Protein AF-A0A960YP73-F1 (afdb_monomer_lite)

Radius of gyration: 22.31 Å; chains: 1; bounding box: 55×20×68 Å

pLDDT: mean 80.87, std 20.48, range [39.91, 98.56]

Secondary structure (DSSP, 8-state):
--------------HHHHHHHHHHHHHHHHHHHHHHHHHHHHTT-HHHHHHHHHHHHHH-TT-HHHHHHHHHHHHHS---

Structure (mmCIF, N/CA/C/O backbone):
data_AF-A0A960YP73-F1
#
_entry.id   AF-A0A960YP73-F1
#
loop_
_atom_site.group_PDB
_atom_site.id
_atom_site.type_symbol
_atom_site.label_atom_id
_atom_site.label_alt_id
_atom_site.label_comp_id
_atom_site.label_asym_id
_atom_site.label_entity_id
_atom_site.label_seq_id
_atom_site.pdbx_PDB_ins_code
_atom_site.Cartn_x
_atom_site.Cartn_y
_atom_site.Cartn_z
_atom_site.occupancy
_atom_site.B_iso_or_equiv
_atom_site.auth_seq_id
_atom_site.auth_comp_id
_atom_site.auth_asym_id
_atom_site.auth_atom_id
_atom_site.pdbx_PDB_model_num
ATOM 1 N N . ALA A 1 1 ? 43.355 -5.081 -53.117 1.00 43.03 1 ALA A N 1
ATOM 2 C CA . ALA A 1 1 ? 42.252 -4.452 -52.370 1.00 43.03 1 ALA A CA 1
ATOM 3 C C . ALA A 1 1 ? 41.087 -5.426 -52.419 1.00 43.03 1 ALA A C 1
ATOM 5 O O . ALA A 1 1 ? 40.644 -5.738 -53.515 1.00 43.03 1 ALA A O 1
ATOM 6 N N . ALA A 1 2 ? 40.744 -6.023 -51.278 1.00 39.91 2 ALA A N 1
ATOM 7 C CA . ALA A 1 2 ? 39.713 -7.052 -51.169 1.00 39.91 2 ALA A CA 1
ATOM 8 C C . ALA A 1 2 ? 38.340 -6.416 -50.914 1.00 39.91 2 ALA A C 1
ATOM 10 O O . ALA A 1 2 ? 38.248 -5.326 -50.351 1.00 39.91 2 ALA A O 1
ATOM 11 N N . GLU A 1 3 ? 37.315 -7.105 -51.396 1.00 42.41 3 GLU A N 1
ATOM 12 C CA . GLU A 1 3 ? 35.935 -6.666 -51.538 1.00 42.41 3 GLU A CA 1
ATOM 13 C C . GLU A 1 3 ? 35.147 -6.622 -50.219 1.00 42.41 3 GLU A C 1
ATOM 15 O O . GLU A 1 3 ? 35.443 -7.323 -49.256 1.00 42.41 3 GLU A O 1
ATOM 20 N N . SER A 1 4 ? 34.123 -5.764 -50.249 1.00 50.53 4 SER A N 1
ATOM 21 C CA . SER A 1 4 ? 32.845 -5.782 -49.527 1.00 50.53 4 SER A CA 1
ATOM 22 C C . SER A 1 4 ? 32.616 -6.867 -48.461 1.00 50.53 4 SER A C 1
ATOM 24 O O . SER A 1 4 ? 32.595 -8.065 -48.736 1.00 50.53 4 SER A O 1
ATOM 26 N N . SER A 1 5 ? 32.249 -6.426 -47.257 1.00 54.06 5 SER A N 1
ATOM 27 C CA . SER A 1 5 ? 31.386 -7.207 -46.368 1.00 54.06 5 SER A CA 1
ATOM 28 C C . SER A 1 5 ? 30.348 -6.297 -45.726 1.00 54.06 5 SER A C 1
ATOM 30 O O . SER A 1 5 ? 30.607 -5.611 -44.739 1.00 54.06 5 SER A O 1
ATOM 32 N N . LEU A 1 6 ? 29.148 -6.315 -46.313 1.00 50.66 6 LEU A N 1
ATOM 33 C CA . LEU A 1 6 ? 27.917 -6.128 -45.560 1.00 50.66 6 LEU A CA 1
ATOM 34 C C . LEU A 1 6 ? 27.769 -7.320 -44.610 1.00 50.66 6 LEU A C 1
ATOM 36 O O . LEU A 1 6 ? 27.594 -8.449 -45.059 1.00 50.66 6 LEU A O 1
ATOM 40 N N . ALA A 1 7 ? 27.777 -7.055 -43.310 1.00 50.84 7 ALA A N 1
ATOM 41 C CA . ALA A 1 7 ? 27.200 -7.954 -42.324 1.00 50.84 7 ALA A CA 1
ATOM 42 C C . ALA A 1 7 ? 25.990 -7.249 -41.705 1.00 50.84 7 ALA A C 1
ATOM 44 O O . ALA A 1 7 ? 26.094 -6.518 -40.722 1.00 50.84 7 ALA A O 1
ATOM 45 N N . SER A 1 8 ? 24.831 -7.450 -42.334 1.00 53.34 8 SER A N 1
ATOM 46 C CA . SER A 1 8 ? 23.543 -7.331 -41.660 1.00 53.34 8 SER A CA 1
ATOM 47 C C . SER A 1 8 ? 23.488 -8.386 -40.559 1.00 53.34 8 SER A C 1
ATOM 49 O O . SER A 1 8 ? 23.459 -9.579 -40.843 1.00 53.34 8 SER A O 1
ATOM 51 N N . GLY A 1 9 ? 23.464 -7.936 -39.309 1.00 48.06 9 GLY A N 1
ATOM 52 C CA . GLY A 1 9 ? 23.185 -8.757 -38.138 1.00 48.06 9 GLY A CA 1
ATOM 53 C C . GLY A 1 9 ? 21.991 -8.187 -37.387 1.00 48.06 9 GLY A C 1
ATOM 54 O O . GLY A 1 9 ? 22.153 -7.596 -36.328 1.00 48.06 9 GLY A O 1
ATOM 55 N N . ALA A 1 10 ? 20.797 -8.315 -37.968 1.00 50.03 10 ALA A N 1
ATOM 56 C CA . ALA A 1 10 ? 19.553 -8.214 -37.218 1.00 50.03 10 ALA A CA 1
ATOM 57 C C . ALA A 1 10 ? 19.320 -9.566 -36.530 1.00 50.03 10 ALA A C 1
ATOM 59 O O . ALA A 1 10 ? 19.208 -10.588 -37.203 1.00 50.03 10 ALA A O 1
ATOM 60 N N . GLY A 1 11 ? 19.271 -9.569 -35.201 1.00 45.59 11 GLY A N 1
ATOM 61 C CA . GLY A 1 11 ? 19.071 -10.772 -34.398 1.00 45.59 11 GLY A CA 1
ATOM 62 C C . GLY A 1 11 ? 18.711 -10.399 -32.968 1.00 45.59 11 GLY A C 1
ATOM 63 O O . GLY A 1 11 ? 19.586 -10.303 -32.125 1.00 45.59 11 GLY A O 1
ATOM 64 N N . ALA A 1 12 ? 17.424 -10.103 -32.786 1.00 50.75 12 ALA A N 1
ATOM 65 C CA . ALA A 1 12 ? 16.638 -10.011 -31.558 1.00 50.75 12 ALA A CA 1
ATOM 66 C C . ALA A 1 12 ? 17.354 -10.206 -30.205 1.00 50.75 12 ALA A C 1
ATOM 68 O O . ALA A 1 12 ? 17.693 -11.325 -29.836 1.00 50.75 12 ALA A O 1
ATOM 69 N N . ASP A 1 13 ? 17.363 -9.138 -29.405 1.00 46.03 13 ASP A N 1
ATOM 70 C CA . ASP A 1 13 ? 17.247 -9.245 -27.950 1.00 46.03 13 ASP A CA 1
ATOM 71 C C . ASP A 1 13 ? 16.087 -8.348 -27.490 1.00 46.03 13 ASP A C 1
ATOM 73 O O . ASP A 1 13 ? 16.235 -7.165 -27.191 1.00 46.03 13 ASP A O 1
ATOM 77 N N . ALA A 1 14 ? 14.870 -8.877 -27.616 1.00 50.06 14 ALA A N 1
ATOM 78 C CA . ALA A 1 14 ? 13.636 -8.204 -27.208 1.00 50.06 14 ALA A CA 1
ATOM 79 C C . ALA A 1 14 ? 13.052 -8.807 -25.918 1.00 50.06 14 ALA A C 1
ATOM 81 O O . ALA A 1 14 ? 11.992 -8.368 -25.474 1.00 50.06 14 ALA A O 1
ATOM 82 N N . SER A 1 15 ? 13.722 -9.805 -25.325 1.00 54.62 15 SER A N 1
ATOM 83 C CA . SER A 1 15 ? 13.208 -10.527 -24.158 1.00 54.62 15 SER A CA 1
ATOM 84 C C . SER A 1 15 ? 13.595 -9.830 -22.851 1.00 54.62 15 SER A C 1
ATOM 86 O O . SER A 1 15 ? 12.713 -9.561 -22.040 1.00 54.62 15 SER A O 1
ATOM 88 N N . GLU A 1 16 ? 14.855 -9.403 -22.689 1.00 50.84 16 GLU A N 1
ATOM 89 C CA . GLU A 1 16 ? 15.293 -8.699 -21.467 1.00 50.84 16 GLU A CA 1
ATOM 90 C C . GLU A 1 16 ? 14.652 -7.310 -21.318 1.00 50.84 16 GLU A C 1
ATOM 92 O O . GLU A 1 16 ? 14.310 -6.872 -20.218 1.00 50.84 16 GLU A O 1
ATOM 97 N N . ALA A 1 17 ? 14.429 -6.607 -22.432 1.00 54.19 17 ALA A N 1
ATOM 98 C CA . ALA A 1 17 ? 13.806 -5.286 -22.409 1.00 54.19 17 ALA A CA 1
ATOM 99 C C . ALA A 1 17 ? 12.318 -5.342 -22.016 1.00 54.19 17 ALA A C 1
ATOM 101 O O . ALA A 1 17 ? 11.809 -4.395 -21.418 1.00 54.19 17 ALA A O 1
ATOM 102 N N . GLY A 1 18 ? 11.613 -6.431 -22.342 1.00 51.66 18 GLY A N 1
ATOM 103 C CA . GLY A 1 18 ? 10.199 -6.603 -22.006 1.00 51.66 18 GLY A CA 1
ATOM 104 C C . GLY A 1 18 ? 9.981 -6.841 -20.513 1.00 51.66 18 GLY A C 1
ATOM 105 O O . GLY A 1 18 ? 9.120 -6.202 -19.904 1.00 51.66 18 GLY A O 1
ATOM 106 N N . GLU A 1 19 ? 10.799 -7.698 -19.906 1.00 55.62 19 GLU A N 1
ATOM 107 C CA . GLU A 1 19 ? 10.733 -8.008 -18.474 1.00 55.62 19 GLU A CA 1
ATOM 108 C C . GLU A 1 19 ? 11.197 -6.816 -17.629 1.00 55.62 19 GLU A C 1
ATOM 110 O O . GLU A 1 19 ? 10.457 -6.372 -16.755 1.00 55.62 19 GLU A O 1
ATOM 115 N N . ALA A 1 20 ? 12.321 -6.178 -17.972 1.00 61.22 20 ALA A N 1
ATOM 116 C CA . ALA A 1 20 ? 12.830 -5.019 -17.232 1.00 61.22 20 ALA A CA 1
ATOM 117 C C . ALA A 1 20 ? 11.894 -3.792 -17.280 1.00 61.22 20 ALA A C 1
ATOM 119 O O . ALA A 1 20 ? 11.834 -2.997 -16.336 1.00 61.22 20 ALA A O 1
ATOM 120 N N . VAL A 1 21 ? 11.156 -3.597 -18.380 1.00 65.69 21 VAL A N 1
ATOM 121 C CA . VAL A 1 21 ? 10.140 -2.533 -18.485 1.00 65.69 21 VAL A CA 1
ATOM 122 C C . VAL A 1 21 ? 8.900 -2.867 -17.655 1.00 65.69 21 VAL A C 1
ATOM 124 O O . VAL A 1 21 ? 8.306 -1.962 -17.063 1.00 65.69 21 VAL A O 1
ATOM 127 N 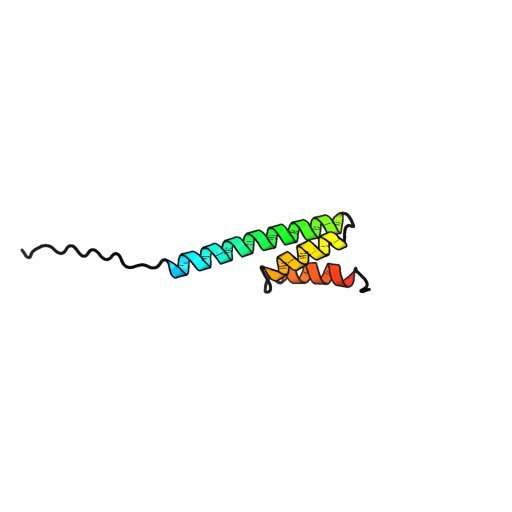N . THR A 1 22 ? 8.525 -4.145 -17.590 1.00 66.31 22 THR A N 1
ATOM 128 C CA . THR A 1 22 ? 7.387 -4.620 -16.793 1.00 66.31 22 THR A CA 1
ATOM 129 C C . THR A 1 22 ? 7.702 -4.523 -15.302 1.00 66.31 22 THR A C 1
ATOM 131 O O . THR A 1 22 ? 6.952 -3.880 -14.577 1.00 66.31 22 THR A O 1
ATOM 134 N N . GLU A 1 23 ? 8.881 -4.974 -14.869 1.00 67.62 23 GLU A N 1
ATOM 135 C CA . GLU A 1 23 ? 9.352 -4.828 -13.487 1.00 67.62 23 GLU A CA 1
ATOM 136 C C . GLU A 1 23 ? 9.389 -3.363 -13.030 1.00 67.62 23 GLU A C 1
ATOM 138 O O . GLU A 1 23 ? 8.950 -3.034 -11.928 1.00 67.62 23 GLU A O 1
ATOM 143 N N . LYS A 1 24 ? 9.866 -2.441 -13.879 1.00 66.81 24 LYS A N 1
ATOM 144 C CA . LYS A 1 24 ? 9.858 -1.003 -13.556 1.00 66.81 24 LYS A CA 1
ATOM 145 C C . LYS A 1 24 ? 8.446 -0.427 -13.446 1.00 66.81 24 LYS A C 1
ATOM 147 O O . LYS A 1 2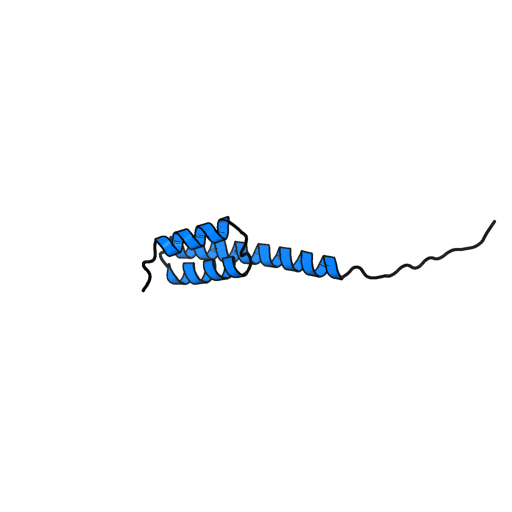4 ? 8.221 0.459 -12.620 1.00 66.81 24 LYS A O 1
ATOM 152 N N . ARG A 1 25 ? 7.503 -0.890 -14.274 1.00 72.25 25 ARG A N 1
ATOM 153 C CA . ARG A 1 25 ? 6.089 -0.497 -14.169 1.00 72.25 25 ARG A CA 1
ATOM 154 C C . ARG A 1 25 ? 5.469 -1.017 -12.881 1.00 72.25 25 ARG A C 1
ATOM 156 O O . ARG A 1 25 ? 4.882 -0.224 -12.151 1.00 72.25 25 ARG A O 1
ATOM 163 N N . ASP A 1 26 ? 5.689 -2.287 -12.567 1.00 74.50 26 ASP A N 1
ATOM 164 C CA . ASP A 1 26 ? 5.176 -2.920 -11.354 1.00 74.50 26 ASP A CA 1
ATOM 165 C C . ASP A 1 26 ? 5.725 -2.231 -10.095 1.00 74.50 26 ASP A C 1
ATOM 167 O O . ASP A 1 26 ? 4.973 -1.963 -9.154 1.00 74.50 26 ASP A O 1
ATOM 171 N N . GLN A 1 27 ? 7.000 -1.816 -10.114 1.00 79.56 27 GLN A N 1
ATOM 172 C CA . GLN A 1 27 ? 7.604 -0.996 -9.057 1.00 79.56 27 GLN A CA 1
ATOM 173 C C . GLN A 1 27 ? 6.932 0.379 -8.904 1.00 79.56 27 GLN A C 1
ATOM 175 O O . GLN A 1 27 ? 6.679 0.830 -7.785 1.00 79.56 27 GLN A O 1
ATOM 180 N N . GLY A 1 28 ? 6.624 1.065 -10.007 1.00 86.00 28 GLY A N 1
ATOM 181 C CA . GLY A 1 28 ? 5.913 2.347 -9.962 1.00 86.00 28 GLY A CA 1
ATOM 182 C C . GLY A 1 28 ? 4.485 2.208 -9.423 1.00 86.00 28 GLY A C 1
ATOM 183 O O . GLY A 1 28 ? 4.056 2.980 -8.557 1.00 86.00 28 GLY A O 1
ATOM 184 N N . ASP A 1 29 ? 3.768 1.191 -9.891 1.00 92.44 29 ASP A N 1
ATOM 185 C CA . ASP A 1 29 ? 2.378 0.935 -9.525 1.00 92.44 29 ASP A CA 1
ATOM 186 C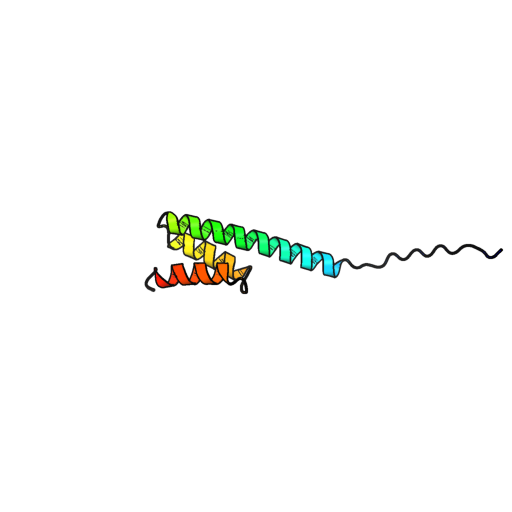 C . ASP A 1 29 ? 2.245 0.512 -8.057 1.00 92.44 29 ASP A C 1
ATOM 188 O O . ASP A 1 29 ? 1.348 0.993 -7.350 1.00 92.44 29 ASP A O 1
ATOM 192 N N . CYS A 1 30 ? 3.168 -0.308 -7.544 1.00 95.69 30 CYS A N 1
ATOM 193 C CA . CYS A 1 30 ? 3.150 -0.715 -6.143 1.00 95.69 30 CYS A CA 1
ATOM 194 C C . CYS A 1 30 ? 3.424 0.457 -5.188 1.00 95.69 30 CYS A C 1
ATOM 196 O O . CYS A 1 30 ? 2.746 0.584 -4.166 1.00 95.69 30 CYS A O 1
ATOM 198 N N . LEU A 1 31 ? 4.328 1.381 -5.541 1.00 96.38 31 LEU A N 1
ATOM 199 C CA . LEU A 1 31 ? 4.579 2.593 -4.751 1.00 96.38 31 LEU A CA 1
ATOM 200 C C . LEU A 1 31 ? 3.373 3.542 -4.751 1.00 96.38 31 LEU A C 1
ATOM 202 O O . LEU A 1 31 ? 3.019 4.102 -3.709 1.00 96.38 31 LEU A O 1
ATOM 206 N N . LEU A 1 32 ? 2.696 3.699 -5.893 1.00 97.88 32 LEU A N 1
ATOM 207 C CA . LEU A 1 32 ? 1.477 4.503 -5.979 1.00 97.88 32 LEU A CA 1
ATOM 208 C C . LEU A 1 32 ? 0.360 3.926 -5.098 1.00 97.88 32 LEU A C 1
ATOM 210 O O . LEU A 1 32 ? -0.303 4.668 -4.365 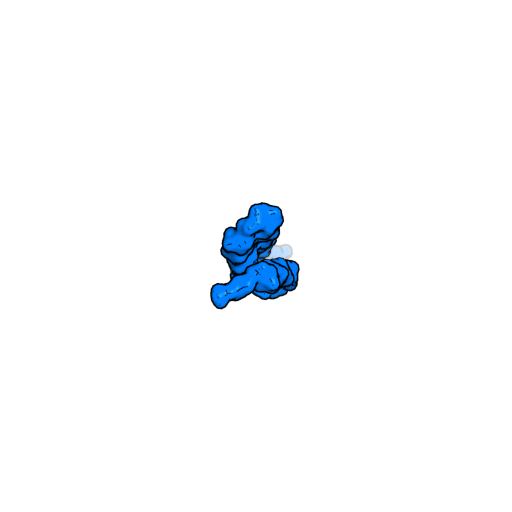1.00 97.88 32 LEU A O 1
ATOM 214 N N . LEU A 1 33 ? 0.152 2.609 -5.154 1.00 98.38 33 LEU A N 1
ATOM 215 C CA . LEU A 1 33 ? -0.815 1.913 -4.308 1.00 98.38 33 LEU A CA 1
ATOM 216 C C . LEU A 1 33 ? -0.445 2.035 -2.826 1.00 98.38 33 LEU A C 1
ATOM 218 O O . LEU A 1 33 ? -1.318 2.349 -2.017 1.00 98.38 33 LEU A O 1
ATOM 222 N N . ASN A 1 34 ? 0.837 1.900 -2.478 1.00 98.50 34 ASN A N 1
ATOM 223 C CA . ASN A 1 34 ? 1.324 2.099 -1.114 1.00 98.50 34 ASN A CA 1
ATOM 224 C C . ASN A 1 34 ? 0.974 3.499 -0.587 1.00 98.50 34 ASN A C 1
ATOM 226 O O . ASN A 1 34 ? 0.369 3.636 0.478 1.00 98.50 34 ASN A O 1
ATOM 230 N N . ASN A 1 35 ? 1.263 4.541 -1.370 1.00 98.50 35 ASN A N 1
ATOM 231 C CA . ASN A 1 35 ? 0.969 5.924 -0.990 1.00 98.50 35 ASN A CA 1
ATOM 232 C C . ASN A 1 35 ? -0.539 6.171 -0.827 1.00 98.50 35 ASN A C 1
ATOM 234 O O . ASN A 1 35 ? -0.962 6.850 0.111 1.00 98.50 35 ASN A O 1
ATOM 238 N N . ARG A 1 36 ? -1.376 5.582 -1.693 1.00 98.56 36 ARG A N 1
ATOM 239 C CA . ARG A 1 36 ? -2.842 5.631 -1.544 1.00 98.56 36 ARG A CA 1
ATOM 240 C C . ARG A 1 36 ? -3.306 4.932 -0.269 1.00 98.56 36 ARG A C 1
ATOM 242 O O . ARG A 1 36 ? -4.186 5.458 0.410 1.00 98.56 36 ARG A O 1
ATOM 249 N N . GLY A 1 37 ? -2.717 3.787 0.070 1.00 98.19 37 GLY A N 1
ATOM 250 C CA . GLY A 1 37 ? -3.008 3.060 1.303 1.00 98.19 37 GLY A CA 1
ATOM 251 C C . GLY A 1 37 ? -2.705 3.887 2.549 1.00 98.19 37 GLY A C 1
ATOM 252 O O . GLY A 1 37 ? -3.577 4.051 3.402 1.00 98.19 37 GLY A O 1
ATOM 253 N N . LEU A 1 38 ? -1.521 4.501 2.603 1.00 98.38 38 LEU A N 1
ATOM 254 C CA . LEU A 1 38 ? -1.137 5.409 3.688 1.00 98.38 38 LEU A CA 1
ATOM 255 C C . 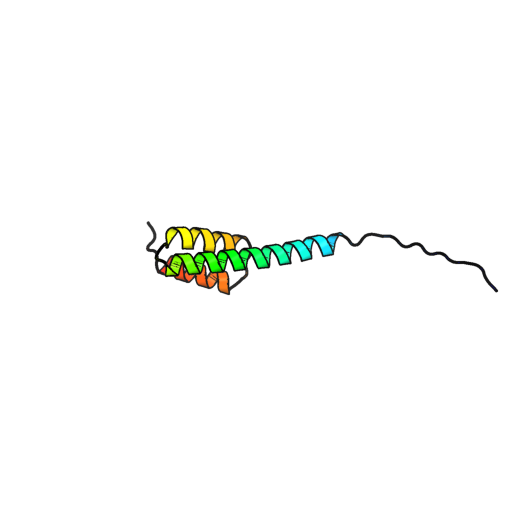LEU A 1 38 ? -2.070 6.622 3.792 1.00 98.38 38 LEU A C 1
ATOM 257 O O . LEU A 1 38 ? -2.496 6.969 4.892 1.00 98.38 38 LEU A O 1
ATOM 261 N N . LEU A 1 39 ? -2.457 7.234 2.668 1.00 98.50 39 LEU A N 1
ATOM 262 C CA . LEU A 1 39 ? -3.407 8.349 2.674 1.00 98.50 39 LEU A CA 1
ATOM 263 C C . LEU A 1 39 ? -4.767 7.941 3.260 1.00 98.50 39 LEU A C 1
ATOM 265 O O . LEU A 1 39 ? -5.346 8.687 4.047 1.00 98.50 39 LEU A O 1
ATOM 269 N N . ARG A 1 40 ? -5.280 6.755 2.907 1.00 97.88 40 ARG A N 1
ATOM 270 C CA . ARG A 1 40 ? -6.537 6.238 3.473 1.00 97.88 40 ARG A CA 1
ATOM 271 C C . ARG A 1 40 ? -6.417 5.941 4.961 1.00 97.88 40 ARG A C 1
ATOM 273 O O . ARG A 1 40 ? -7.334 6.272 5.706 1.00 97.88 40 ARG A O 1
ATOM 280 N N . LEU A 1 41 ? -5.277 5.407 5.395 1.00 95.88 41 LEU A N 1
ATOM 281 C CA . LEU A 1 41 ? -4.997 5.185 6.810 1.00 95.88 41 LEU A CA 1
ATOM 282 C C . LEU A 1 41 ? -5.005 6.503 7.595 1.00 95.88 41 LEU A C 1
ATOM 284 O O . LEU A 1 41 ? -5.646 6.583 8.639 1.00 95.88 41 LEU A O 1
ATOM 288 N N . LEU A 1 42 ? -4.368 7.554 7.071 1.00 96.12 42 LEU A N 1
ATOM 289 C CA . LEU A 1 42 ? -4.375 8.892 7.680 1.00 96.12 42 LEU A CA 1
ATOM 290 C C . LEU A 1 42 ? -5.780 9.514 7.744 1.00 96.12 42 LEU A C 1
ATOM 292 O O . LEU A 1 42 ? -6.060 10.305 8.637 1.00 96.12 42 LEU A O 1
ATOM 296 N N . GLN A 1 43 ? -6.673 9.139 6.826 1.00 97.50 43 GLN A N 1
ATOM 297 C CA . GLN A 1 43 ? -8.086 9.539 6.827 1.00 97.50 43 GLN A CA 1
ATOM 298 C C . GLN A 1 43 ? -8.963 8.685 7.762 1.00 97.50 43 GLN A C 1
ATOM 300 O O . GLN A 1 43 ? -10.168 8.912 7.836 1.00 97.50 43 GLN A O 1
ATOM 305 N N . GLY A 1 44 ? -8.395 7.683 8.439 1.00 94.69 44 GLY A N 1
A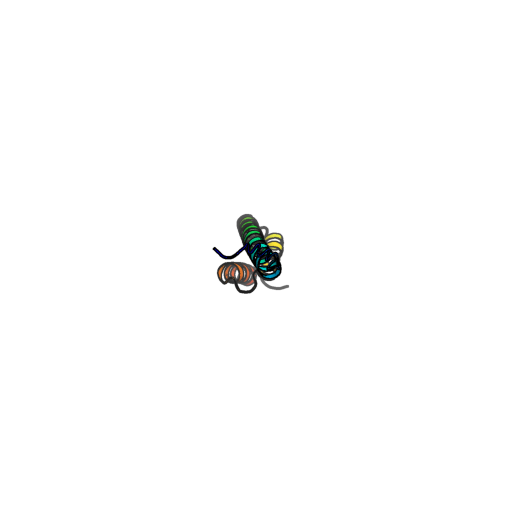TOM 306 C CA . GLY A 1 44 ? -9.132 6.736 9.280 1.00 94.69 44 GLY A CA 1
ATOM 307 C C . GLY A 1 44 ? -9.869 5.633 8.506 1.00 94.69 44 GLY A C 1
ATOM 308 O O . GLY A 1 44 ? -10.487 4.764 9.120 1.00 94.69 44 GLY A O 1
ATOM 309 N N . ASP A 1 45 ? -9.779 5.604 7.172 1.00 96.25 45 ASP A N 1
ATOM 310 C CA . ASP A 1 45 ? -10.387 4.568 6.328 1.00 96.25 45 ASP A CA 1
ATOM 311 C C . ASP A 1 45 ? -9.474 3.333 6.268 1.00 96.25 45 ASP A C 1
ATOM 313 O O . ASP A 1 45 ? -8.839 3.028 5.255 1.00 96.25 45 ASP A O 1
ATOM 317 N N . SER A 1 46 ? -9.395 2.623 7.397 1.00 95.25 46 SER A N 1
ATOM 318 C CA . SER A 1 46 ? -8.535 1.442 7.563 1.00 95.25 46 SER A CA 1
ATOM 319 C C . SER A 1 46 ? -8.882 0.314 6.584 1.00 95.25 46 SER A C 1
ATOM 321 O O . SER A 1 46 ? -8.004 -0.447 6.185 1.00 95.25 46 SER A O 1
ATOM 323 N N . ARG A 1 47 ? -10.144 0.231 6.140 1.00 95.50 47 ARG A N 1
ATOM 324 C CA . ARG A 1 47 ? -10.588 -0.767 5.159 1.00 95.50 47 ARG A CA 1
ATOM 325 C C . ARG A 1 47 ? -9.969 -0.507 3.792 1.00 95.50 47 ARG A C 1
ATOM 327 O O . ARG A 1 47 ? -9.306 -1.386 3.251 1.00 95.50 47 ARG A O 1
ATOM 334 N N . LYS A 1 48 ? -10.119 0.710 3.254 1.00 97.25 48 LYS A N 1
ATOM 335 C CA . LYS A 1 48 ? -9.480 1.048 1.974 1.00 97.25 48 LYS A CA 1
ATOM 336 C C . LYS A 1 48 ? -7.961 1.065 2.086 1.00 97.25 48 LYS A C 1
ATOM 338 O O . LYS A 1 48 ? -7.284 0.735 1.117 1.00 97.25 48 LYS A O 1
ATOM 343 N N . ALA A 1 49 ? -7.419 1.438 3.246 1.00 97.94 49 ALA A N 1
ATOM 344 C CA . ALA A 1 49 ? -5.987 1.333 3.495 1.00 97.94 49 ALA A CA 1
ATOM 345 C C . ALA A 1 49 ? -5.497 -0.110 3.309 1.00 97.94 49 ALA A C 1
ATOM 347 O O . ALA A 1 49 ? -4.519 -0.321 2.595 1.00 97.94 49 ALA A O 1
ATOM 348 N N . LEU A 1 50 ? -6.217 -1.090 3.871 1.00 97.38 50 LEU A N 1
ATOM 349 C CA . LEU A 1 50 ? -5.879 -2.509 3.745 1.00 97.38 50 LEU A CA 1
ATOM 350 C C . LEU A 1 50 ? -5.907 -2.958 2.290 1.00 97.38 50 LEU A C 1
ATOM 352 O O . LEU A 1 50 ? -4.944 -3.555 1.821 1.00 97.38 50 LEU A O 1
ATOM 356 N N . GLU A 1 51 ? -6.966 -2.616 1.558 1.00 97.75 51 GLU A N 1
ATOM 357 C CA . GLU A 1 51 ? -7.094 -2.968 0.142 1.00 97.75 51 GLU A CA 1
ATOM 358 C C . GLU A 1 51 ? -5.916 -2.452 -0.697 1.00 97.75 51 GLU A C 1
ATOM 360 O O . GLU A 1 51 ? -5.372 -3.182 -1.527 1.00 97.75 51 GLU A O 1
ATOM 365 N N . TYR A 1 52 ? -5.509 -1.196 -0.496 1.00 98.56 52 TYR A N 1
ATOM 366 C CA . TYR A 1 52 ? -4.405 -0.602 -1.248 1.00 98.56 52 TYR A CA 1
ATOM 367 C C . TYR A 1 52 ? -3.039 -1.158 -0.836 1.00 98.56 52 TYR A C 1
ATOM 369 O O . TYR A 1 52 ? -2.246 -1.493 -1.715 1.00 98.56 52 TYR A O 1
ATOM 377 N N . LEU A 1 53 ? -2.768 -1.289 0.468 1.00 98.06 53 LEU A N 1
ATOM 378 C CA . LEU A 1 53 ? -1.496 -1.828 0.960 1.00 98.06 53 LEU A CA 1
ATOM 379 C C . LEU A 1 53 ? -1.324 -3.305 0.585 1.00 98.06 53 LEU A C 1
ATOM 381 O O . LEU A 1 53 ? -0.226 -3.714 0.218 1.00 98.06 53 LEU A O 1
ATOM 385 N N . TRP A 1 54 ? -2.404 -4.089 0.582 1.00 98.12 54 TRP A N 1
ATOM 386 C CA . TRP A 1 54 ? -2.365 -5.481 0.137 1.00 98.12 54 TRP A CA 1
ATOM 387 C C . TRP A 1 54 ? -2.047 -5.601 -1.356 1.00 98.12 54 TRP A C 1
ATOM 389 O O . TRP A 1 54 ? -1.203 -6.406 -1.752 1.00 98.12 54 TRP A O 1
ATOM 399 N N . LYS A 1 55 ? -2.675 -4.774 -2.203 1.00 97.81 55 LYS A N 1
ATOM 400 C CA . LYS A 1 55 ? -2.376 -4.737 -3.646 1.00 97.81 55 LYS A CA 1
ATOM 401 C C . LYS A 1 55 ? -0.937 -4.301 -3.915 1.00 97.81 55 LYS A C 1
ATOM 403 O O . LYS A 1 55 ? -0.269 -4.917 -4.737 1.00 97.81 55 LYS A O 1
ATOM 408 N N . ALA A 1 56 ? -0.451 -3.288 -3.196 1.00 97.88 56 ALA A N 1
ATOM 409 C CA . ALA A 1 56 ? 0.941 -2.853 -3.278 1.00 97.88 56 ALA A CA 1
ATOM 410 C C . ALA A 1 56 ? 1.906 -3.998 -2.934 1.00 97.88 56 ALA A C 1
ATOM 412 O O . ALA A 1 56 ? 2.847 -4.252 -3.680 1.00 97.88 56 ALA A O 1
ATOM 413 N N . HIS A 1 57 ? 1.638 -4.726 -1.846 1.00 97.25 57 HIS A N 1
ATOM 414 C CA . HIS A 1 57 ? 2.454 -5.868 -1.441 1.00 97.25 57 HIS A CA 1
ATOM 415 C C . HIS A 1 57 ? 2.375 -7.027 -2.443 1.00 97.25 57 HIS A C 1
ATOM 417 O O . HIS A 1 57 ? 3.375 -7.678 -2.701 1.00 97.25 57 HIS A O 1
ATOM 423 N N . THR A 1 58 ? 1.217 -7.249 -3.068 1.00 96.12 58 THR A N 1
ATOM 424 C CA . THR A 1 58 ? 1.059 -8.286 -4.103 1.00 96.12 58 THR A CA 1
ATOM 425 C C . THR A 1 58 ? 1.922 -8.000 -5.337 1.00 96.12 58 THR A C 1
ATOM 427 O O . THR A 1 58 ? 2.481 -8.930 -5.906 1.00 96.12 58 THR A O 1
ATOM 430 N N . LEU A 1 59 ? 2.052 -6.729 -5.740 1.00 94.38 59 LEU A N 1
ATOM 431 C CA . LEU A 1 59 ? 2.899 -6.327 -6.873 1.00 94.38 59 LEU A CA 1
ATOM 432 C C . LEU A 1 59 ? 4.392 -6.288 -6.519 1.00 94.38 59 LEU A C 1
ATOM 434 O O . LEU A 1 59 ? 5.232 -6.604 -7.351 1.00 94.38 59 LEU A O 1
ATOM 438 N N . CYS A 1 60 ? 4.724 -5.913 -5.283 1.00 95.31 60 CYS A N 1
ATOM 439 C CA . CYS A 1 60 ? 6.100 -5.786 -4.803 1.00 95.31 60 CYS A CA 1
ATOM 440 C C . CYS A 1 60 ? 6.287 -6.544 -3.477 1.00 95.31 60 CYS A C 1
ATOM 442 O O . CYS A 1 60 ? 6.436 -5.912 -2.424 1.00 95.31 60 CYS A O 1
ATOM 444 N N . PRO A 1 61 ? 6.290 -7.890 -3.501 1.00 94.19 61 PRO A N 1
ATOM 445 C CA . PRO A 1 61 ? 6.278 -8.707 -2.285 1.00 94.19 61 PRO A CA 1
ATOM 446 C C . PRO A 1 61 ? 7.572 -8.621 -1.471 1.00 94.19 61 PRO A C 1
ATOM 448 O O . PRO A 1 61 ? 7.550 -8.858 -0.269 1.00 94.19 61 PRO A O 1
ATOM 451 N N . THR A 1 62 ? 8.689 -8.247 -2.097 1.00 94.50 62 THR A N 1
ATOM 452 C CA . THR A 1 62 ? 10.006 -8.118 -1.451 1.00 94.50 62 THR A CA 1
ATOM 453 C C . THR A 1 62 ? 10.324 -6.692 -0.992 1.00 94.50 62 THR A C 1
ATOM 455 O O . THR A 1 62 ? 11.399 -6.444 -0.450 1.00 94.50 62 THR A O 1
ATOM 458 N N . ASN A 1 63 ? 9.421 -5.726 -1.206 1.00 95.44 63 ASN A N 1
ATOM 459 C CA . ASN A 1 63 ? 9.650 -4.345 -0.792 1.00 95.44 63 ASN A CA 1
ATOM 460 C C . ASN A 1 63 ? 9.351 -4.172 0.707 1.00 95.44 63 ASN A C 1
ATOM 462 O O . ASN A 1 63 ? 8.192 -4.062 1.116 1.00 95.44 63 ASN A O 1
ATOM 466 N N . GLU A 1 64 ? 10.410 -4.081 1.511 1.00 96.69 64 GLU A N 1
ATOM 467 C CA . GLU A 1 64 ? 10.340 -3.980 2.977 1.00 96.69 64 GLU A CA 1
ATOM 468 C C . GLU A 1 64 ? 9.528 -2.772 3.472 1.00 96.69 64 GLU A C 1
ATOM 470 O O . GLU A 1 64 ? 8.865 -2.843 4.508 1.00 96.69 64 GLU A O 1
ATOM 475 N N . THR A 1 65 ? 9.525 -1.657 2.728 1.00 96.56 65 THR A N 1
ATOM 476 C CA . THR A 1 65 ? 8.737 -0.469 3.102 1.00 96.56 65 THR A CA 1
ATOM 477 C C . THR A 1 65 ? 7.242 -0.750 2.978 1.00 96.56 65 THR A C 1
ATOM 479 O O . THR A 1 65 ? 6.463 -0.416 3.873 1.00 96.56 65 THR A O 1
ATOM 482 N N . ILE A 1 66 ? 6.832 -1.384 1.877 1.00 97.81 66 ILE A N 1
ATOM 483 C CA . ILE A 1 66 ? 5.433 -1.749 1.631 1.00 97.81 66 ILE A CA 1
ATOM 484 C C . ILE A 1 66 ? 4.973 -2.792 2.654 1.00 97.81 66 ILE A C 1
ATOM 486 O O . ILE A 1 66 ? 3.905 -2.645 3.253 1.00 97.81 66 ILE A O 1
ATOM 490 N N . GLU A 1 67 ? 5.798 -3.810 2.902 1.00 97.81 67 GLU A N 1
ATOM 491 C CA . GLU A 1 67 ? 5.527 -4.837 3.907 1.00 97.81 67 GLU A CA 1
ATOM 492 C C . GLU A 1 67 ? 5.382 -4.229 5.314 1.00 97.81 67 GLU A C 1
ATOM 494 O O . GLU A 1 67 ? 4.427 -4.531 6.035 1.00 97.81 67 GLU A O 1
ATOM 499 N N . GLY A 1 68 ? 6.287 -3.322 5.694 1.00 97.94 68 GLY A N 1
ATOM 500 C CA . GLY A 1 68 ? 6.241 -2.615 6.971 1.00 97.94 68 GLY A CA 1
ATOM 501 C C . GLY A 1 68 ? 4.956 -1.804 7.149 1.00 97.94 68 GLY A C 1
ATOM 502 O O . GLY A 1 68 ? 4.307 -1.896 8.193 1.00 97.94 68 GLY A O 1
ATOM 503 N N . ASN A 1 69 ? 4.528 -1.071 6.118 1.00 97.75 69 ASN A N 1
ATOM 504 C CA . ASN A 1 69 ? 3.282 -0.301 6.157 1.00 97.75 69 ASN A CA 1
ATOM 505 C C . ASN A 1 69 ? 2.049 -1.201 6.321 1.00 97.75 69 ASN A C 1
ATOM 507 O O . ASN A 1 69 ? 1.152 -0.880 7.107 1.00 97.75 69 ASN A O 1
ATOM 511 N N . LEU A 1 70 ? 2.010 -2.341 5.624 1.00 97.31 70 LEU A N 1
ATOM 512 C CA . LEU A 1 70 ? 0.934 -3.322 5.768 1.00 97.31 70 LEU A CA 1
ATOM 513 C C . LEU A 1 70 ? 0.906 -3.913 7.186 1.00 97.31 70 LEU A C 1
ATOM 515 O O . LEU A 1 70 ? -0.154 -3.946 7.811 1.00 97.31 70 LEU A O 1
ATOM 519 N N . LYS A 1 71 ? 2.063 -4.298 7.739 1.00 96.44 71 LYS A N 1
ATOM 520 C CA . LYS A 1 71 ? 2.188 -4.785 9.125 1.00 96.44 71 LYS A CA 1
ATOM 521 C C . LYS A 1 71 ? 1.705 -3.754 10.146 1.00 96.44 71 LYS A C 1
ATOM 523 O O . LYS A 1 71 ? 0.969 -4.106 11.067 1.00 96.44 71 LYS A O 1
ATOM 528 N N . ILE A 1 72 ? 2.060 -2.478 9.967 1.00 94.62 72 ILE A N 1
ATOM 529 C CA . ILE A 1 72 ? 1.582 -1.383 10.823 1.00 94.62 72 ILE A CA 1
ATOM 530 C C . ILE A 1 72 ? 0.054 -1.313 10.803 1.00 94.62 72 ILE A C 1
ATOM 532 O O . ILE A 1 72 ? -0.558 -1.238 11.868 1.00 94.62 72 ILE A O 1
ATOM 536 N N . LEU A 1 73 ? -0.575 -1.371 9.628 1.00 94.94 73 LEU A N 1
ATOM 537 C CA . LEU A 1 73 ? -2.034 -1.365 9.539 1.00 94.94 73 LEU A CA 1
ATOM 538 C C . LEU A 1 73 ? -2.654 -2.576 10.250 1.00 94.94 73 LEU A C 1
ATOM 540 O O . LEU A 1 73 ? -3.580 -2.408 11.046 1.00 94.94 73 LEU A O 1
ATOM 544 N N . LEU A 1 74 ? -2.134 -3.777 9.989 1.00 93.94 74 LEU A N 1
ATOM 545 C CA . LEU A 1 74 ? -2.645 -5.024 10.566 1.00 93.94 74 LEU A CA 1
ATOM 546 C C . LEU A 1 74 ? -2.507 -5.046 12.094 1.00 93.94 74 LEU A C 1
ATOM 548 O O . LEU A 1 74 ? -3.424 -5.464 12.783 1.00 93.94 74 LEU A O 1
ATOM 552 N N . SER A 1 75 ? -1.422 -4.501 12.651 1.00 93.12 75 SER A N 1
ATOM 553 C CA . SER A 1 75 ? -1.268 -4.375 14.111 1.00 93.12 75 SER A CA 1
ATOM 554 C C . SER A 1 75 ? -2.279 -3.426 14.774 1.00 93.12 75 SER A C 1
ATOM 556 O O . SER A 1 75 ? -2.514 -3.519 15.976 1.00 93.12 75 SER A O 1
ATOM 558 N N . ARG A 1 76 ? -2.870 -2.499 14.005 1.00 86.31 76 ARG A N 1
ATOM 559 C CA . ARG A 1 76 ? -3.834 -1.490 14.485 1.00 86.31 76 ARG A CA 1
ATOM 560 C C . ARG A 1 76 ? -5.285 -1.880 14.240 1.00 86.31 76 ARG A C 1
ATOM 562 O O . ARG A 1 76 ? -6.184 -1.257 14.798 1.00 86.31 76 ARG A O 1
ATOM 569 N N . THR A 1 77 ? -5.514 -2.866 13.381 1.00 78.44 77 THR A N 1
ATOM 570 C CA . THR A 1 77 ? -6.840 -3.387 13.071 1.00 78.44 77 THR A CA 1
ATOM 571 C C . THR A 1 77 ? -6.979 -4.724 13.787 1.00 78.44 77 THR A C 1
ATOM 573 O O . THR A 1 77 ? -6.389 -5.703 13.339 1.00 78.44 77 THR A O 1
ATOM 576 N N . PRO A 1 78 ? -7.693 -4.795 14.929 1.00 62.44 78 PRO A N 1
ATOM 577 C CA . PRO A 1 78 ? -7.983 -6.089 15.524 1.00 62.44 78 PRO A CA 1
ATOM 578 C C . PRO A 1 78 ? -8.681 -6.940 14.460 1.00 62.44 78 PRO A C 1
ATOM 580 O O . PRO A 1 78 ? -9.587 -6.457 13.773 1.00 62.44 78 PRO A O 1
ATOM 583 N N . GLY A 1 79 ? -8.186 -8.166 14.274 1.00 62.81 79 GLY A N 1
ATOM 584 C CA . GLY A 1 79 ? -8.834 -9.138 13.402 1.00 62.81 79 GLY A CA 1
ATOM 585 C C . GLY A 1 79 ? -10.305 -9.320 13.799 1.00 62.81 79 GLY A C 1
ATOM 586 O O . GLY A 1 79 ? -10.668 -8.969 14.925 1.00 62.81 79 GLY A O 1
ATOM 587 N N . PRO A 1 80 ? -11.149 -9.806 12.874 1.00 54.12 80 PRO A N 1
ATOM 588 C CA . PRO A 1 80 ? -12.544 -10.103 13.184 1.00 54.12 80 PRO A CA 1
ATOM 589 C C . PRO A 1 80 ? -12.691 -11.024 14.401 1.00 54.12 80 PRO A C 1
ATOM 591 O O . PRO A 1 80 ? -11.800 -11.881 14.612 1.00 54.12 80 PRO A O 1
#

Sequence (80 aa):
AAESSLASGAGADASEAGEAVTEKRDQGDCLLLNNRGLLRLLQGDSRKALEYLWKAHTLCPTNETIEGNLKILLSRTPGP

Foldseek 3Di:
DDDDDDDDDDDDPPPVVVVVVVLVVLLVQLVVLQVQLVVCVVVVNLVSSLVSLVSSCVSVVPPPVSVVSNVVSPVVDPDD